Protein AF-A0AA38MRN9-F1 (afdb_monomer_lite)

Structure (mmCIF, N/CA/C/O backbone):
data_AF-A0AA38MRN9-F1
#
_entry.id   AF-A0AA38MRN9-F1
#
loop_
_atom_site.group_PDB
_atom_site.id
_atom_site.type_symbol
_atom_site.label_atom_id
_atom_site.label_alt_id
_atom_site.label_comp_id
_atom_site.label_asym_id
_atom_site.label_entity_id
_atom_site.label_seq_id
_atom_site.pdbx_PDB_ins_code
_atom_site.Cartn_x
_atom_site.Cartn_y
_atom_site.Cartn_z
_atom_site.occupancy
_atom_site.B_iso_or_equiv
_atom_site.auth_seq_id
_atom_site.auth_comp_id
_atom_site.auth_asym_id
_atom_site.auth_atom_id
_atom_site.pdbx_PDB_model_num
ATOM 1 N N . MET A 1 1 ? 51.324 39.370 -47.524 1.00 44.09 1 MET A N 1
ATOM 2 C CA . MET A 1 1 ? 50.687 38.441 -46.567 1.00 44.09 1 MET A CA 1
ATOM 3 C C . MET A 1 1 ? 49.668 37.633 -47.350 1.00 44.09 1 MET A C 1
ATOM 5 O O . MET A 1 1 ? 48.737 38.232 -47.866 1.00 44.09 1 MET A O 1
ATOM 9 N N . VAL A 1 2 ? 49.903 36.335 -47.547 1.00 42.50 2 VAL A N 1
ATOM 10 C CA . VAL A 1 2 ? 49.002 35.431 -48.284 1.00 42.50 2 VAL A CA 1
ATOM 11 C C . VAL A 1 2 ? 48.507 34.397 -47.278 1.00 42.50 2 VAL A C 1
ATOM 13 O O . VAL A 1 2 ? 49.330 33.703 -46.684 1.00 42.50 2 VAL A O 1
ATOM 16 N N . ASN A 1 3 ? 47.196 34.341 -47.044 1.00 48.34 3 ASN A N 1
ATOM 17 C CA . ASN A 1 3 ? 46.573 33.306 -46.219 1.00 48.34 3 ASN A CA 1
ATOM 18 C C . ASN A 1 3 ? 46.354 32.048 -47.073 1.00 48.34 3 ASN A C 1
ATOM 20 O O . ASN A 1 3 ? 45.750 32.167 -48.139 1.00 48.34 3 ASN A O 1
ATOM 24 N N . PRO A 1 4 ? 46.795 30.856 -46.634 1.00 60.59 4 PRO A N 1
ATOM 25 C CA . PRO A 1 4 ? 46.429 29.613 -47.291 1.00 60.59 4 PRO A CA 1
ATOM 26 C C . PRO A 1 4 ? 45.049 29.160 -46.799 1.00 60.59 4 PRO A C 1
ATOM 28 O O . PRO A 1 4 ? 44.868 28.826 -45.627 1.00 60.59 4 PRO A O 1
ATOM 31 N N . GLU A 1 5 ? 44.070 29.149 -47.700 1.00 55.25 5 GLU A N 1
ATOM 32 C CA . GLU A 1 5 ? 42.786 28.489 -47.472 1.00 55.25 5 GLU A CA 1
ATOM 33 C C . GLU A 1 5 ? 43.012 26.975 -47.363 1.00 55.25 5 GLU A C 1
ATOM 35 O O . GLU A 1 5 ? 43.535 26.322 -48.270 1.00 55.25 5 GLU A O 1
ATOM 40 N N . THR A 1 6 ? 42.654 26.411 -46.213 1.00 54.31 6 THR A N 1
ATOM 41 C CA . THR A 1 6 ? 42.718 24.975 -45.945 1.00 54.31 6 THR A CA 1
ATOM 42 C C . THR A 1 6 ? 41.506 24.300 -46.578 1.00 54.31 6 THR A C 1
ATOM 44 O O . THR A 1 6 ? 40.408 24.293 -46.029 1.00 54.31 6 THR A O 1
ATOM 47 N N . ASN A 1 7 ? 41.720 23.722 -47.760 1.00 55.97 7 ASN A N 1
ATOM 48 C CA . ASN A 1 7 ? 40.747 22.883 -48.455 1.00 55.97 7 ASN A CA 1
ATOM 49 C C . ASN A 1 7 ? 40.527 21.578 -47.666 1.00 55.97 7 ASN A C 1
ATOM 51 O O . ASN A 1 7 ? 41.243 20.591 -47.841 1.00 55.97 7 ASN A O 1
ATOM 55 N N . THR A 1 8 ? 39.544 21.578 -46.768 1.00 54.03 8 THR A N 1
ATOM 56 C CA . THR A 1 8 ? 39.033 20.375 -46.103 1.00 54.03 8 THR A CA 1
ATOM 57 C C . THR A 1 8 ? 38.073 19.688 -47.066 1.00 54.03 8 THR A C 1
ATOM 59 O O . THR A 1 8 ? 36.905 20.037 -47.179 1.00 54.03 8 THR A O 1
ATOM 62 N N . SER A 1 9 ? 38.600 18.744 -47.844 1.00 60.59 9 SER A N 1
ATOM 63 C CA . SER A 1 9 ? 37.778 17.882 -48.689 1.00 60.59 9 SER A CA 1
ATOM 64 C C . SER A 1 9 ? 37.203 16.769 -47.820 1.00 60.59 9 SER A C 1
ATOM 66 O O . SER A 1 9 ? 37.943 15.918 -47.327 1.00 60.59 9 SER A O 1
ATOM 68 N N . ASP A 1 10 ? 35.885 16.795 -47.617 1.00 69.06 10 ASP A N 1
ATOM 69 C CA . ASP A 1 10 ? 35.181 15.738 -46.897 1.00 69.06 10 ASP A CA 1
ATOM 70 C C . ASP A 1 10 ? 35.440 14.376 -47.564 1.00 69.06 10 ASP A C 1
ATOM 72 O O . ASP A 1 10 ? 35.322 14.251 -48.793 1.00 69.06 10 ASP A O 1
ATOM 76 N N . PRO A 1 11 ? 35.790 13.334 -46.791 1.00 71.44 11 PRO A N 1
ATOM 77 C CA . PRO A 1 11 ? 36.040 12.017 -47.347 1.00 71.44 11 PRO A CA 1
ATOM 78 C C . PRO A 1 11 ? 34.750 11.456 -47.959 1.00 71.44 11 PRO A C 1
ATOM 80 O O . PRO A 1 11 ? 33.785 11.143 -47.261 1.00 71.44 11 PRO A O 1
ATOM 83 N N . LYS A 1 12 ? 34.733 11.305 -49.288 1.00 77.69 12 LYS A N 1
ATOM 84 C CA . LYS A 1 12 ? 33.641 10.632 -50.002 1.00 77.69 12 LYS A CA 1
ATOM 85 C C . LYS A 1 12 ? 33.687 9.134 -49.708 1.00 77.69 12 LYS A C 1
ATOM 87 O O . LYS A 1 12 ? 34.660 8.465 -50.056 1.00 77.69 12 LYS A O 1
ATOM 92 N N . LEU A 1 13 ? 32.620 8.606 -49.105 1.00 79.81 13 LEU A N 1
ATOM 93 C CA . LEU A 1 13 ? 32.438 7.164 -48.944 1.00 79.81 13 LEU A CA 1
ATOM 94 C C . LEU A 1 13 ? 32.418 6.473 -50.310 1.00 79.81 13 LEU A C 1
ATOM 96 O O . LEU A 1 13 ? 31.745 6.911 -51.245 1.00 79.81 13 LEU A O 1
ATOM 100 N N . THR A 1 14 ? 33.147 5.366 -50.410 1.00 88.19 14 THR A N 1
ATOM 101 C CA . THR A 1 14 ? 33.150 4.533 -51.613 1.00 88.19 14 THR A CA 1
ATOM 102 C C . THR A 1 14 ? 31.874 3.681 -51.687 1.00 88.19 14 THR A C 1
ATOM 104 O O . THR A 1 14 ? 31.297 3.338 -50.646 1.00 88.19 14 THR A O 1
ATOM 107 N N . PRO A 1 15 ? 31.440 3.270 -52.891 1.00 87.50 15 PRO A N 1
ATOM 108 C CA . PRO A 1 15 ? 30.296 2.371 -53.052 1.00 87.50 15 PRO A CA 1
ATOM 109 C C . PRO A 1 15 ? 30.437 1.042 -52.291 1.00 87.50 15 PRO A C 1
ATOM 111 O O . PRO A 1 15 ? 29.447 0.518 -51.784 1.00 87.50 15 PRO A O 1
ATOM 114 N N . GLU A 1 16 ? 31.657 0.509 -52.154 1.00 87.25 16 GLU A N 1
ATOM 115 C CA . GLU A 1 16 ? 31.902 -0.724 -51.394 1.00 87.25 16 GLU A CA 1
ATOM 116 C C . GLU A 1 16 ? 31.695 -0.531 -49.891 1.00 87.25 16 GLU A C 1
ATOM 118 O O . GLU A 1 16 ? 31.026 -1.345 -49.251 1.00 87.25 16 GLU A O 1
ATOM 123 N N . THR A 1 17 ? 32.183 0.583 -49.333 1.00 86.00 17 THR A N 1
ATOM 124 C CA . THR A 1 17 ? 31.905 0.940 -47.934 1.00 86.00 17 THR A CA 1
ATOM 125 C C . THR A 1 17 ? 30.411 1.139 -4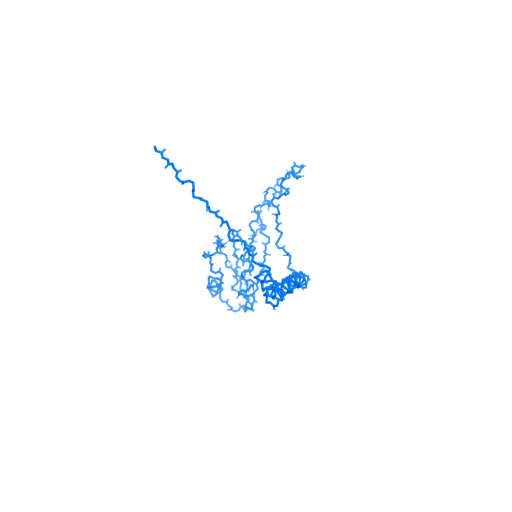7.683 1.00 86.00 17 THR A C 1
ATOM 127 O O . THR A 1 17 ? 29.912 0.696 -46.653 1.00 86.00 17 THR A O 1
ATOM 130 N N . MET A 1 18 ? 29.676 1.713 -48.642 1.00 85.88 18 MET A N 1
ATOM 131 C CA . MET A 1 18 ? 28.219 1.874 -48.550 1.00 85.88 18 MET A CA 1
ATOM 132 C C . MET A 1 18 ? 27.515 0.510 -48.460 1.00 85.88 18 MET A C 1
ATOM 134 O O . MET A 1 18 ? 26.720 0.268 -47.558 1.00 85.88 18 MET A O 1
ATOM 138 N N . LYS A 1 19 ? 27.895 -0.433 -49.331 1.00 91.00 19 LYS A N 1
ATOM 139 C CA . LYS A 1 19 ? 27.323 -1.787 -49.369 1.00 91.00 19 LYS A CA 1
ATOM 140 C C . LYS A 1 19 ? 27.630 -2.596 -48.104 1.00 91.00 19 LYS A C 1
ATOM 142 O O . LYS A 1 19 ? 26.800 -3.385 -47.646 1.00 91.00 19 LYS A O 1
ATOM 147 N N . MET A 1 20 ? 28.818 -2.409 -47.527 1.00 91.12 20 MET A N 1
ATOM 148 C CA . MET A 1 20 ? 29.189 -3.027 -46.253 1.00 91.12 20 MET A CA 1
ATOM 149 C C . MET A 1 20 ? 28.341 -2.475 -45.100 1.00 91.12 20 MET A C 1
ATOM 151 O O . MET A 1 20 ? 27.839 -3.257 -44.293 1.00 91.12 20 MET A O 1
ATOM 155 N N . ILE A 1 21 ? 28.118 -1.156 -45.063 1.00 88.50 21 ILE A N 1
ATOM 156 C CA . ILE A 1 21 ? 27.235 -0.503 -44.087 1.00 88.50 21 ILE A CA 1
ATOM 157 C C . ILE A 1 21 ? 25.805 -1.034 -44.222 1.00 88.50 21 ILE A C 1
ATOM 159 O O . ILE A 1 21 ? 25.234 -1.471 -43.225 1.00 88.50 21 ILE A O 1
ATOM 163 N N . ASP A 1 22 ? 25.261 -1.103 -45.438 1.00 91.25 22 ASP A N 1
ATOM 164 C CA . ASP A 1 22 ? 23.910 -1.625 -45.679 1.00 91.25 22 ASP A CA 1
ATOM 165 C C . ASP A 1 22 ? 23.763 -3.076 -45.201 1.00 91.25 22 ASP A C 1
ATOM 167 O O . ASP A 1 22 ? 22.758 -3.448 -44.592 1.00 91.25 22 ASP A O 1
ATOM 171 N N . THR A 1 23 ? 24.798 -3.895 -45.409 1.00 92.00 23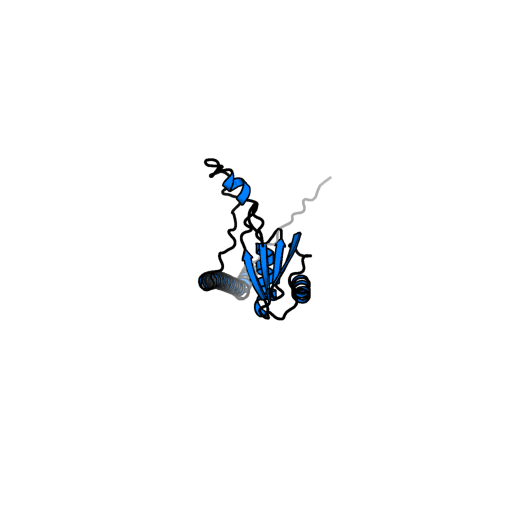 THR A N 1
ATOM 172 C CA . THR A 1 23 ? 24.818 -5.291 -44.950 1.00 92.00 23 THR A CA 1
ATOM 173 C C . THR A 1 23 ? 24.822 -5.380 -43.423 1.00 92.00 23 THR A C 1
ATOM 175 O O . THR A 1 23 ? 24.095 -6.195 -42.852 1.00 92.00 23 THR A O 1
ATOM 178 N N . ILE A 1 24 ? 25.603 -4.533 -42.746 1.00 90.56 24 ILE A N 1
ATOM 179 C CA . ILE A 1 24 ? 25.643 -4.466 -41.278 1.00 90.56 24 ILE A CA 1
ATOM 180 C C . ILE A 1 24 ? 24.287 -4.011 -40.730 1.00 90.56 24 ILE A C 1
ATOM 182 O O . ILE A 1 24 ? 23.758 -4.625 -39.800 1.00 90.56 24 ILE A O 1
ATOM 186 N N . VAL A 1 25 ? 23.695 -2.977 -41.330 1.00 91.81 25 VAL A N 1
ATOM 187 C CA . VAL A 1 25 ? 22.384 -2.455 -40.930 1.00 91.81 25 VAL A CA 1
ATOM 188 C C . VAL A 1 25 ? 21.313 -3.532 -41.082 1.00 91.81 25 VAL A C 1
ATOM 190 O O . VAL A 1 25 ? 20.574 -3.804 -40.135 1.00 91.81 25 VAL A O 1
ATOM 193 N N . ALA A 1 26 ? 21.259 -4.197 -42.236 1.00 91.38 26 ALA A N 1
ATOM 194 C CA . ALA A 1 26 ? 20.256 -5.218 -42.517 1.00 91.38 26 ALA A CA 1
ATOM 195 C C . ALA A 1 26 ? 20.405 -6.461 -41.629 1.00 91.38 26 ALA A C 1
ATOM 197 O O . ALA A 1 26 ? 19.403 -7.013 -41.179 1.00 91.38 26 ALA A O 1
ATOM 198 N N . LYS A 1 27 ? 21.640 -6.909 -41.371 1.00 92.31 27 LYS A N 1
ATOM 199 C CA . LYS A 1 27 ? 21.893 -8.173 -40.667 1.00 92.31 27 LYS A CA 1
ATOM 200 C C . LYS A 1 27 ? 21.891 -8.037 -39.148 1.00 92.31 27 LYS A C 1
ATOM 202 O O . LYS A 1 27 ? 21.530 -8.989 -38.463 1.00 92.31 27 LYS A O 1
ATOM 207 N N . HIS A 1 28 ? 22.311 -6.889 -38.622 1.00 90.38 28 HIS A N 1
ATOM 208 C CA . HIS A 1 28 ? 22.523 -6.721 -37.184 1.00 90.38 28 HIS A CA 1
ATOM 209 C C . HIS A 1 28 ? 21.613 -5.668 -36.565 1.00 90.38 28 HIS A C 1
ATOM 211 O O . HIS A 1 28 ? 21.069 -5.903 -35.492 1.00 90.38 28 HIS A O 1
ATOM 217 N N . ILE A 1 29 ? 21.410 -4.529 -37.228 1.00 90.25 29 ILE A N 1
ATOM 218 C CA . ILE A 1 29 ? 20.668 -3.410 -36.630 1.00 90.25 29 ILE A CA 1
ATOM 219 C C . ILE A 1 29 ? 19.158 -3.609 -36.782 1.00 90.25 29 ILE A C 1
ATOM 221 O O . ILE A 1 29 ? 18.418 -3.429 -35.817 1.00 90.25 29 ILE A O 1
ATOM 225 N N . LYS A 1 30 ? 18.690 -4.027 -37.961 1.00 91.19 30 LYS A N 1
ATOM 226 C CA . LYS A 1 30 ? 17.258 -4.210 -38.228 1.00 91.19 30 LYS A CA 1
ATOM 227 C C . LYS A 1 30 ? 16.587 -5.237 -37.298 1.00 91.19 30 LYS A C 1
ATOM 229 O O . LYS A 1 30 ? 15.594 -4.866 -36.679 1.00 91.19 30 LYS A O 1
ATOM 234 N N . PRO A 1 31 ? 17.145 -6.445 -37.073 1.00 94.00 31 PRO A N 1
ATOM 235 C CA . PRO A 1 31 ? 16.543 -7.405 -36.144 1.00 94.00 31 PRO A CA 1
ATOM 236 C C . PRO A 1 31 ? 16.459 -6.887 -34.702 1.00 94.00 31 PRO A C 1
ATOM 238 O O . PRO A 1 31 ? 15.516 -7.207 -33.986 1.00 94.00 31 PRO A O 1
ATOM 241 N N . LEU A 1 32 ? 17.423 -6.062 -34.272 1.00 91.75 32 LEU A N 1
ATOM 242 C CA . LEU A 1 32 ? 17.390 -5.440 -32.946 1.00 91.75 32 LEU A CA 1
ATOM 243 C C . LEU A 1 32 ? 16.264 -4.405 -32.834 1.00 91.75 32 LEU A C 1
ATOM 245 O O . LEU A 1 32 ? 15.586 -4.355 -31.812 1.00 91.75 32 LEU A O 1
ATOM 249 N N . ILE A 1 33 ? 16.043 -3.597 -33.875 1.00 91.62 33 ILE A N 1
ATOM 250 C CA . ILE A 1 33 ? 14.942 -2.623 -33.916 1.00 91.62 33 ILE A CA 1
ATOM 251 C C . ILE A 1 33 ? 13.582 -3.332 -33.892 1.00 91.62 33 ILE A C 1
ATOM 253 O O . ILE A 1 33 ? 12.684 -2.910 -33.157 1.00 91.62 33 ILE A O 1
ATOM 257 N N . ASP A 1 34 ? 13.446 -4.420 -34.648 1.00 91.94 34 ASP A N 1
ATOM 258 C CA . ASP A 1 34 ? 12.217 -5.213 -34.696 1.00 91.94 34 ASP A CA 1
ATOM 259 C C . ASP A 1 34 ? 11.936 -5.852 -33.320 1.00 91.94 34 ASP A C 1
ATOM 261 O O . ASP A 1 34 ? 10.850 -5.670 -32.768 1.00 91.94 34 ASP A O 1
ATOM 265 N N . ALA A 1 35 ? 12.947 -6.453 -32.679 1.00 92.69 35 ALA A N 1
ATOM 266 C CA . ALA A 1 35 ? 12.822 -7.021 -31.332 1.00 92.69 35 ALA A CA 1
ATOM 267 C C . ALA A 1 35 ? 12.460 -5.971 -30.262 1.00 92.69 35 ALA A C 1
ATOM 269 O O . ALA A 1 35 ? 11.637 -6.224 -29.380 1.00 92.69 35 ALA A O 1
ATOM 270 N N . ILE A 1 36 ? 13.036 -4.765 -30.337 1.00 92.06 36 ILE A N 1
ATOM 271 C CA . ILE A 1 36 ? 12.674 -3.650 -29.444 1.00 92.06 36 ILE A CA 1
ATOM 272 C C . ILE A 1 36 ? 11.208 -3.243 -29.648 1.00 92.06 36 ILE A C 1
ATOM 274 O O . ILE A 1 36 ? 10.528 -2.873 -28.687 1.00 92.06 36 ILE A O 1
ATOM 278 N N . SER A 1 37 ? 10.717 -3.297 -30.884 1.00 92.19 37 SER A N 1
ATOM 279 C CA . SER A 1 37 ? 9.336 -2.939 -31.214 1.00 92.19 37 SER A CA 1
ATOM 280 C C . SER A 1 37 ? 8.339 -3.969 -30.672 1.00 92.19 37 SER A C 1
ATOM 282 O O . SER A 1 37 ? 7.338 -3.583 -30.070 1.00 92.19 37 SER A O 1
ATOM 284 N N . GLU A 1 38 ? 8.646 -5.264 -30.775 1.00 92.50 38 GLU A N 1
ATOM 285 C CA . GLU A 1 38 ? 7.844 -6.343 -30.175 1.00 92.50 38 GLU A CA 1
ATOM 286 C C . GLU A 1 38 ? 7.789 -6.250 -28.642 1.00 92.50 38 GLU A C 1
ATOM 288 O O . GLU A 1 38 ? 6.717 -6.351 -28.036 1.00 92.50 38 GLU A O 1
ATOM 293 N N . LEU A 1 39 ? 8.931 -5.973 -28.002 1.00 91.12 39 LEU A N 1
ATOM 294 C CA . LEU A 1 39 ? 9.008 -5.737 -26.556 1.00 91.12 39 LEU A CA 1
ATOM 295 C C . LEU A 1 39 ? 8.129 -4.559 -26.123 1.00 91.12 39 LEU A C 1
ATOM 297 O O . LEU A 1 39 ? 7.438 -4.646 -25.108 1.00 91.12 39 LEU A O 1
ATOM 301 N N . LYS A 1 40 ? 8.114 -3.466 -26.897 1.00 90.88 40 LYS A N 1
ATOM 302 C CA . LYS A 1 40 ? 7.249 -2.312 -26.616 1.00 90.88 40 LYS A CA 1
ATOM 303 C C . LYS A 1 40 ? 5.767 -2.670 -26.676 1.00 90.88 40 LYS A C 1
ATOM 305 O O . LYS A 1 40 ? 5.040 -2.260 -25.773 1.00 90.88 40 LYS A O 1
ATOM 310 N N . MET A 1 41 ? 5.332 -3.426 -27.687 1.00 88.25 41 MET A N 1
ATOM 311 C CA . MET A 1 41 ? 3.934 -3.872 -27.769 1.00 88.25 41 MET A CA 1
ATOM 312 C C . MET A 1 41 ? 3.571 -4.768 -26.581 1.00 88.25 41 MET A C 1
ATOM 314 O O . MET A 1 41 ? 2.581 -4.514 -25.906 1.00 88.25 41 MET A O 1
ATOM 318 N N . THR A 1 42 ? 4.442 -5.716 -26.225 1.00 90.44 42 THR A N 1
ATOM 319 C CA . THR A 1 42 ? 4.228 -6.613 -25.073 1.00 90.44 42 THR A CA 1
ATOM 320 C C . THR A 1 42 ? 4.077 -5.841 -23.756 1.00 90.44 42 THR A C 1
ATOM 322 O O . THR A 1 42 ? 3.217 -6.150 -22.934 1.00 90.44 42 THR A O 1
ATOM 325 N N . ILE A 1 43 ? 4.893 -4.803 -23.540 1.00 87.88 43 ILE A N 1
ATOM 326 C CA . ILE A 1 43 ? 4.795 -3.950 -22.346 1.00 87.88 43 ILE A CA 1
ATOM 327 C C . ILE A 1 43 ? 3.474 -3.168 -22.331 1.00 87.88 43 ILE A C 1
ATOM 329 O O . ILE A 1 43 ? 2.870 -3.012 -21.268 1.00 87.88 43 ILE A O 1
ATOM 333 N N . GLN A 1 44 ? 3.014 -2.675 -23.484 1.00 87.44 44 GLN A N 1
ATOM 334 C CA . GLN A 1 44 ? 1.727 -1.980 -23.588 1.00 87.44 44 GLN A CA 1
ATOM 335 C C . GLN A 1 44 ? 0.550 -2.914 -23.293 1.00 87.44 44 GLN A C 1
ATOM 337 O O . GLN A 1 44 ? -0.353 -2.528 -22.544 1.00 87.44 44 GLN A O 1
ATOM 342 N N . ASP A 1 45 ? 0.592 -4.144 -23.800 1.00 90.19 45 ASP A N 1
ATOM 343 C CA . ASP A 1 45 ? -0.432 -5.156 -23.540 1.00 90.19 45 ASP A CA 1
ATOM 344 C C . ASP A 1 45 ? -0.481 -5.515 -22.051 1.00 90.19 45 ASP A C 1
ATOM 346 O O . ASP A 1 45 ? -1.538 -5.411 -21.427 1.00 90.19 45 ASP A O 1
ATOM 350 N N . LEU A 1 46 ? 0.673 -5.795 -21.432 1.00 87.38 46 LEU A N 1
ATOM 351 C CA . LEU A 1 46 ? 0.771 -6.051 -19.990 1.00 87.38 46 LEU A CA 1
ATOM 352 C C . LEU A 1 46 ? 0.303 -4.857 -19.148 1.00 87.38 46 LEU A C 1
ATOM 354 O O . LEU A 1 46 ? -0.305 -5.033 -18.089 1.00 87.38 46 LEU A O 1
ATOM 358 N N . SER A 1 47 ? 0.581 -3.624 -19.581 1.00 84.50 47 SER A N 1
ATOM 359 C CA . SER A 1 47 ? 0.093 -2.429 -18.885 1.00 84.50 47 SER A CA 1
ATOM 360 C C . SER A 1 47 ? -1.428 -2.306 -18.978 1.00 84.50 47 SER A C 1
ATOM 362 O O . SER A 1 47 ? -2.067 -1.883 -18.012 1.00 84.50 47 SER A O 1
ATOM 364 N N . THR A 1 48 ? -2.005 -2.674 -20.120 1.00 83.19 48 THR A N 1
ATOM 365 C CA . THR A 1 48 ? -3.453 -2.648 -20.352 1.00 83.19 48 THR A CA 1
ATOM 366 C C . THR A 1 48 ? -4.147 -3.739 -19.540 1.00 83.19 48 THR A C 1
ATOM 368 O O . THR A 1 48 ? -5.146 -3.475 -18.870 1.00 83.19 48 THR A O 1
ATOM 371 N N . GLU A 1 49 ? -3.581 -4.944 -19.514 1.00 85.50 49 GLU A N 1
ATOM 372 C CA . GLU A 1 49 ? -4.079 -6.061 -18.714 1.00 85.50 49 GLU A CA 1
ATOM 373 C C . GLU A 1 49 ? -4.046 -5.738 -17.213 1.00 85.50 49 GLU A C 1
ATOM 375 O O . GLU A 1 49 ? -5.050 -5.904 -16.521 1.00 85.50 49 GLU A O 1
ATOM 380 N N . ASN A 1 50 ? -2.950 -5.157 -16.712 1.00 74.31 50 ASN A N 1
ATOM 381 C CA . ASN A 1 50 ? -2.868 -4.700 -15.321 1.00 74.31 50 ASN A CA 1
ATOM 382 C C . ASN A 1 50 ? -3.915 -3.627 -14.981 1.00 74.31 50 ASN A C 1
ATOM 384 O O . ASN A 1 50 ? -4.452 -3.619 -13.869 1.00 74.31 50 ASN A O 1
ATOM 388 N N . LEU A 1 51 ? -4.219 -2.715 -15.911 1.00 74.31 51 LEU A N 1
ATOM 389 C CA . LEU A 1 51 ? -5.265 -1.709 -15.718 1.00 74.31 51 LEU A CA 1
ATOM 390 C C . LEU A 1 51 ? -6.652 -2.364 -15.632 1.00 74.31 51 LEU A C 1
ATOM 392 O O . LEU A 1 51 ? -7.448 -2.013 -14.758 1.00 74.31 51 LEU A O 1
ATOM 396 N N . ASN A 1 52 ? -6.920 -3.350 -16.487 1.00 75.31 52 ASN A N 1
ATOM 397 C CA . ASN A 1 52 ? -8.170 -4.107 -16.473 1.00 75.31 52 ASN A CA 1
ATOM 398 C C . ASN A 1 52 ? -8.328 -4.916 -15.180 1.00 75.31 52 ASN A C 1
ATOM 400 O O . ASN A 1 52 ? -9.368 -4.814 -14.533 1.00 75.31 52 ASN A O 1
ATOM 404 N N . LEU A 1 53 ? -7.279 -5.613 -14.733 1.00 73.88 53 LEU A N 1
ATOM 405 C CA . LEU A 1 53 ? -7.282 -6.347 -13.465 1.00 73.88 53 LEU A CA 1
ATOM 406 C C . LEU A 1 53 ? -7.537 -5.423 -12.267 1.00 73.88 53 LEU A C 1
ATOM 408 O O . LEU A 1 53 ? -8.332 -5.753 -11.389 1.00 73.88 53 LEU A O 1
ATOM 412 N N . ARG A 1 54 ? -6.930 -4.228 -12.235 1.00 62.88 54 ARG A N 1
ATOM 413 C CA . ARG A 1 54 ? -7.220 -3.219 -11.196 1.00 62.88 54 ARG A CA 1
ATOM 414 C C . ARG A 1 54 ? -8.689 -2.799 -11.198 1.00 62.88 54 ARG A C 1
ATOM 416 O O . ARG A 1 54 ? -9.287 -2.679 -10.128 1.00 62.88 54 ARG A O 1
ATOM 423 N N . ASN A 1 55 ? -9.276 -2.608 -12.377 1.00 64.62 55 ASN A N 1
ATOM 424 C CA . ASN A 1 55 ? -10.687 -2.253 -12.517 1.00 64.62 55 ASN A CA 1
ATOM 425 C C . ASN A 1 55 ? -11.620 -3.397 -12.086 1.00 64.62 55 ASN A C 1
ATOM 427 O O . ASN A 1 55 ? -12.653 -3.135 -11.471 1.00 64.62 55 ASN A O 1
ATOM 431 N N . GLU A 1 56 ? -11.273 -4.655 -12.360 1.00 65.12 56 GLU A N 1
ATOM 432 C CA . GLU A 1 56 ? -12.051 -5.818 -11.912 1.00 65.12 56 GLU A CA 1
ATOM 433 C C . GLU A 1 56 ? -11.939 -6.059 -10.401 1.00 65.12 56 GLU A C 1
ATOM 435 O O . GLU A 1 56 ? -12.955 -6.266 -9.734 1.00 65.12 56 GLU A O 1
ATOM 440 N N . ILE A 1 57 ? -10.743 -5.920 -9.820 1.00 57.12 57 ILE A N 1
ATOM 441 C CA . ILE A 1 57 ? -10.538 -5.985 -8.362 1.00 57.12 57 ILE A CA 1
ATOM 442 C C . ILE A 1 57 ? -11.313 -4.861 -7.651 1.00 57.12 57 ILE A C 1
ATOM 444 O O . ILE A 1 57 ? -11.868 -5.084 -6.571 1.00 57.12 57 ILE A O 1
ATOM 448 N N . GLY A 1 58 ? -11.403 -3.678 -8.268 1.00 50.16 58 GLY A N 1
ATOM 449 C CA . GLY A 1 58 ? -12.217 -2.556 -7.791 1.00 50.16 58 GLY A CA 1
ATOM 450 C C . GLY A 1 58 ? -13.732 -2.759 -7.925 1.00 50.16 58 GLY A C 1
ATOM 451 O O . GLY A 1 58 ? -14.489 -2.101 -7.220 1.00 50.16 58 GLY A O 1
ATOM 452 N N . LYS A 1 59 ? -14.191 -3.674 -8.790 1.00 50.00 59 LYS A N 1
ATOM 453 C CA . LYS A 1 59 ? -15.608 -4.068 -8.899 1.00 50.00 59 LYS A CA 1
ATOM 454 C C . LYS A 1 59 ? -15.977 -5.199 -7.938 1.00 50.00 59 LYS A C 1
ATOM 456 O O . LYS A 1 59 ? -17.094 -5.214 -7.429 1.00 50.00 59 LYS A O 1
ATOM 461 N N . SER A 1 60 ? -15.061 -6.138 -7.686 1.00 46.91 60 SER A N 1
ATOM 462 C CA . SER A 1 60 ? -15.322 -7.302 -6.824 1.00 46.91 60 SER A CA 1
ATOM 463 C C . SER A 1 60 ? -15.158 -7.007 -5.330 1.00 46.91 60 SER A C 1
ATOM 465 O O . SER A 1 60 ? -15.712 -7.722 -4.497 1.00 46.91 60 SER A O 1
ATOM 467 N N . ASN A 1 61 ? -14.439 -5.942 -4.977 1.00 40.97 61 ASN A N 1
ATOM 468 C CA . ASN A 1 61 ? -14.428 -5.388 -3.632 1.00 40.97 61 ASN A CA 1
ATOM 469 C C . ASN A 1 61 ? -15.191 -4.069 -3.675 1.00 40.97 61 ASN A C 1
ATOM 471 O O . ASN A 1 61 ? -14.898 -3.234 -4.516 1.00 40.97 61 ASN A O 1
ATOM 475 N N . ASN A 1 62 ? -16.131 -3.851 -2.759 1.00 39.81 62 ASN A N 1
ATOM 476 C CA . ASN A 1 62 ? -16.888 -2.605 -2.578 1.00 39.81 62 ASN A CA 1
ATOM 477 C C . ASN A 1 62 ? -15.976 -1.442 -2.092 1.00 39.81 62 ASN A C 1
ATOM 479 O O . ASN A 1 62 ? -16.246 -0.766 -1.100 1.00 39.81 62 ASN A O 1
ATOM 483 N N . ILE A 1 63 ? -14.822 -1.255 -2.734 1.00 42.94 63 ILE A N 1
ATOM 484 C CA . ILE A 1 63 ? -13.850 -0.204 -2.485 1.00 42.94 63 ILE A CA 1
ATOM 485 C C . ILE A 1 63 ? -14.250 0.918 -3.425 1.00 42.94 63 ILE A C 1
ATOM 487 O O . ILE A 1 63 ? -13.865 0.939 -4.591 1.00 42.94 63 ILE A O 1
ATOM 491 N N . LEU A 1 64 ? -15.040 1.861 -2.908 1.00 45.28 64 LEU A N 1
ATOM 492 C CA . LEU A 1 64 ? -15.191 3.144 -3.577 1.00 45.28 64 LEU A CA 1
ATOM 493 C C . LEU A 1 64 ? -13.784 3.679 -3.897 1.00 45.28 64 LEU A C 1
ATOM 495 O O . LEU A 1 64 ? -12.977 3.813 -2.961 1.00 45.28 64 LEU A O 1
ATOM 499 N N . PRO A 1 65 ? -13.473 3.973 -5.173 1.00 40.22 65 PRO A N 1
ATOM 500 C CA . PRO A 1 65 ? -12.248 4.675 -5.501 1.00 40.22 65 PRO A CA 1
ATOM 501 C C . PRO A 1 65 ? -12.241 5.984 -4.712 1.00 40.22 65 PRO A C 1
ATOM 503 O O . PRO A 1 65 ? -13.281 6.628 -4.539 1.00 40.22 65 PRO A O 1
ATOM 506 N N . CYS A 1 66 ? -11.077 6.363 -4.179 1.00 43.84 66 CYS A N 1
ATOM 507 C CA . CYS A 1 66 ? -10.897 7.717 -3.677 1.00 43.84 66 CYS A CA 1
ATOM 508 C C . CYS A 1 66 ? -11.316 8.651 -4.821 1.00 43.84 66 CYS A C 1
ATOM 510 O O . CYS A 1 66 ? -10.677 8.608 -5.868 1.00 43.84 66 CYS A O 1
ATOM 512 N N . GLU A 1 67 ? -12.388 9.434 -4.663 1.00 47.81 67 GLU A N 1
ATOM 513 C CA . GLU A 1 67 ? -12.720 10.485 -5.627 1.00 47.81 67 GLU A CA 1
ATOM 514 C C . GLU A 1 67 ? -11.483 11.377 -5.766 1.00 47.81 67 GLU A C 1
ATOM 516 O O . GLU A 1 67 ? -11.155 12.157 -4.869 1.00 47.81 67 GLU A O 1
ATOM 521 N N . GLN A 1 68 ? -10.746 11.190 -6.860 1.00 40.75 68 GLN A N 1
ATOM 522 C CA . GLN A 1 68 ? -9.739 12.126 -7.309 1.00 40.75 68 GLN A CA 1
ATOM 523 C C . GLN A 1 68 ? -10.533 13.327 -7.800 1.00 40.75 68 GLN A C 1
ATOM 525 O O . GLN A 1 68 ? -11.083 13.320 -8.898 1.00 40.75 68 GLN A O 1
ATOM 530 N N . THR A 1 69 ? -10.680 14.338 -6.949 1.00 40.94 69 THR A N 1
ATOM 531 C CA . THR A 1 69 ? -11.187 15.626 -7.403 1.00 40.94 69 THR A CA 1
ATOM 532 C C . THR A 1 69 ? -10.151 16.189 -8.364 1.00 40.94 69 THR A C 1
ATOM 534 O O . THR A 1 69 ? -9.108 16.685 -7.936 1.00 40.94 69 THR A O 1
ATOM 537 N N . ASN A 1 70 ? -10.419 16.060 -9.662 1.00 34.34 70 ASN A N 1
ATOM 538 C CA . ASN A 1 70 ? -9.680 16.762 -10.695 1.00 34.34 70 ASN A CA 1
ATOM 539 C C . ASN A 1 70 ? -9.750 18.260 -10.381 1.00 34.34 70 ASN A C 1
ATOM 541 O O . ASN A 1 70 ? -10.830 18.834 -10.255 1.00 34.34 70 ASN A O 1
ATOM 545 N N . PHE A 1 71 ? -8.591 18.905 -10.258 1.00 40.94 71 PHE A N 1
ATOM 546 C CA . PHE A 1 71 ? -8.485 20.349 -10.024 1.00 40.94 71 PHE A CA 1
ATOM 547 C C . PHE A 1 71 ? -9.020 21.199 -11.198 1.00 40.94 71 PHE A C 1
ATOM 549 O O . PHE A 1 71 ? -9.061 22.420 -11.090 1.00 40.94 71 PHE A O 1
ATOM 556 N N . ALA A 1 72 ? -9.451 20.572 -12.298 1.00 39.19 72 ALA A N 1
ATOM 557 C CA . ALA A 1 72 ? -9.935 21.231 -13.510 1.00 39.19 72 ALA A CA 1
ATOM 558 C C . ALA A 1 72 ? -11.437 21.596 -13.496 1.00 39.19 72 ALA A C 1
ATOM 560 O O . ALA A 1 72 ? -11.867 22.364 -14.348 1.00 39.19 72 ALA A O 1
ATOM 561 N N . ASP A 1 73 ? -12.231 21.115 -12.531 1.00 36.31 73 ASP A N 1
ATOM 562 C CA . ASP A 1 73 ? -13.684 21.381 -12.488 1.00 36.31 73 ASP A CA 1
ATOM 563 C C . ASP A 1 73 ? -14.077 22.606 -11.632 1.00 36.31 73 ASP A C 1
ATOM 565 O O . ASP A 1 73 ? -15.260 22.845 -11.369 1.00 36.31 73 ASP A O 1
ATOM 569 N N . ILE A 1 74 ? -13.106 23.401 -11.163 1.00 46.78 74 ILE A N 1
ATOM 570 C CA . ILE A 1 74 ? -13.356 24.495 -10.204 1.00 46.78 74 ILE A CA 1
ATOM 571 C C . ILE A 1 74 ? -14.081 25.695 -10.843 1.00 46.78 74 ILE A C 1
ATOM 573 O O . ILE A 1 74 ? -14.815 26.391 -10.140 1.00 46.78 74 ILE A O 1
ATOM 577 N N . ASP A 1 75 ? -13.998 25.890 -12.161 1.00 43.50 75 ASP A N 1
ATOM 578 C CA . ASP A 1 75 ? -14.557 27.093 -12.797 1.00 43.50 75 ASP A CA 1
ATOM 579 C C . ASP A 1 75 ? -16.009 26.954 -13.290 1.00 43.50 75 ASP A C 1
ATOM 581 O O . ASP A 1 75 ? -16.679 27.963 -13.514 1.00 43.50 75 ASP A O 1
ATOM 585 N N . ALA A 1 76 ? -16.564 25.738 -13.379 1.00 41.41 76 ALA A N 1
ATOM 586 C CA . ALA A 1 76 ? -17.908 25.524 -13.937 1.00 41.41 76 ALA A CA 1
ATOM 587 C C . ALA A 1 76 ? -19.044 25.397 -12.896 1.00 41.41 76 ALA A C 1
ATOM 589 O O . ALA A 1 76 ? -20.217 25.374 -13.268 1.00 41.41 76 ALA A O 1
ATOM 590 N N . GLN A 1 77 ? -18.749 25.340 -11.589 1.00 42.09 77 GLN A N 1
ATOM 591 C CA . GLN A 1 77 ? -19.761 25.124 -10.531 1.00 42.09 77 GLN A CA 1
ATOM 592 C C . GLN A 1 77 ? -20.006 26.320 -9.594 1.00 42.09 77 GLN A C 1
ATOM 594 O O . GLN A 1 77 ? -20.642 26.174 -8.547 1.00 42.09 77 GLN A O 1
ATOM 599 N N . ASN A 1 78 ? -19.606 27.533 -9.984 1.00 41.94 78 ASN A N 1
ATOM 600 C CA . ASN A 1 78 ? -19.879 28.762 -9.220 1.00 41.94 78 ASN A CA 1
ATOM 601 C C . ASN A 1 78 ? -21.358 29.218 -9.218 1.00 41.94 78 ASN A C 1
ATOM 603 O O . ASN A 1 78 ? -21.662 30.317 -8.764 1.00 41.94 78 ASN A O 1
ATOM 607 N N . ALA A 1 79 ? -22.306 28.385 -9.663 1.00 45.78 79 ALA A N 1
ATOM 608 C CA . ALA A 1 79 ? -23.727 28.740 -9.698 1.00 45.78 79 ALA A CA 1
ATOM 609 C C . ALA A 1 79 ? -24.560 28.249 -8.494 1.00 45.78 79 ALA A C 1
ATOM 611 O O . ALA A 1 79 ? -25.762 28.514 -8.449 1.00 45.78 79 ALA A O 1
ATOM 612 N N . LYS A 1 80 ? -23.993 27.545 -7.499 1.00 45.50 80 LYS A N 1
ATOM 613 C CA . LYS A 1 80 ? -24.769 27.170 -6.295 1.00 45.50 80 LYS A CA 1
ATOM 614 C C . LYS A 1 80 ? 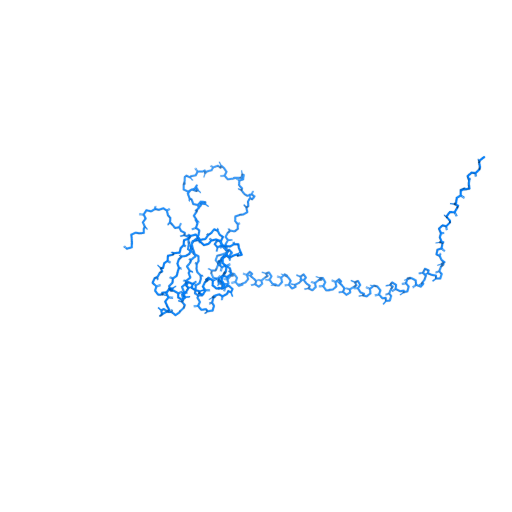-23.906 26.889 -5.063 1.00 45.50 80 LYS A C 1
ATOM 616 O O . LYS A 1 80 ? -23.817 25.769 -4.558 1.00 45.50 80 LYS A O 1
ATOM 621 N N . THR A 1 81 ? -23.289 27.937 -4.532 1.00 41.03 81 THR A N 1
ATOM 622 C CA . THR A 1 81 ? -22.536 27.882 -3.273 1.00 41.03 81 THR A CA 1
ATOM 623 C C . THR A 1 81 ? -23.500 27.824 -2.082 1.00 41.03 81 THR A C 1
ATOM 625 O O . THR A 1 81 ? -23.812 28.827 -1.452 1.00 41.03 81 THR A O 1
ATOM 628 N N . SER A 1 82 ? -24.021 26.635 -1.765 1.00 43.66 82 SER A N 1
ATOM 629 C CA . SER A 1 82 ? -24.661 26.388 -0.467 1.00 43.66 82 SER A CA 1
ATOM 630 C C . SER A 1 82 ? -23.581 26.320 0.616 1.00 43.66 82 SER A C 1
ATOM 632 O O . SER A 1 82 ? -22.575 25.634 0.425 1.00 43.66 82 SER A O 1
ATOM 634 N N . TYR A 1 83 ? -23.793 26.952 1.778 1.00 42.00 83 TYR A N 1
ATOM 635 C CA . TYR A 1 83 ? -22.898 26.847 2.945 1.00 42.00 83 TYR A CA 1
ATOM 636 C C . TYR A 1 83 ? -22.556 25.386 3.307 1.00 42.00 83 TYR A C 1
ATOM 638 O O . TYR A 1 83 ? -21.452 25.095 3.764 1.00 42.00 83 TYR A O 1
ATOM 646 N N . ARG A 1 84 ? -23.456 24.438 3.005 1.00 39.28 84 ARG A N 1
ATOM 647 C CA . ARG A 1 84 ? -23.244 22.991 3.174 1.00 39.28 84 ARG A CA 1
ATOM 648 C C . ARG A 1 84 ? -22.080 22.437 2.335 1.00 39.28 84 ARG A C 1
ATOM 650 O O . ARG A 1 84 ? -21.387 21.529 2.790 1.00 39.28 84 ARG A O 1
ATOM 657 N N . ASN A 1 85 ? -21.834 22.998 1.150 1.00 38.06 85 ASN A N 1
ATOM 658 C CA . ASN A 1 85 ? -20.761 22.584 0.236 1.00 38.06 85 ASN A CA 1
ATOM 659 C C . ASN A 1 85 ? -19.398 23.175 0.627 1.00 38.06 85 ASN A C 1
ATOM 661 O O . ASN A 1 85 ? -18.361 22.581 0.348 1.00 38.06 85 ASN A O 1
ATOM 665 N N . VAL A 1 86 ? -19.389 24.322 1.312 1.00 41.22 86 VAL A N 1
ATOM 666 C CA . VAL A 1 86 ? -18.154 24.956 1.804 1.00 41.22 86 VAL A CA 1
ATOM 667 C C . VAL A 1 86 ? -17.601 24.196 3.015 1.00 41.22 86 VAL A C 1
ATOM 669 O O . VAL A 1 86 ? -16.397 23.986 3.118 1.00 41.22 86 VAL A O 1
ATOM 672 N N . VAL A 1 87 ? -18.477 23.697 3.895 1.00 43.31 87 VAL A N 1
ATOM 673 C CA . VAL A 1 87 ? -18.074 22.942 5.099 1.00 43.31 87 VAL A CA 1
ATOM 674 C C . VAL A 1 87 ? -17.649 21.500 4.776 1.00 43.31 87 VAL A C 1
ATOM 676 O O . VAL A 1 87 ? -16.813 20.926 5.470 1.00 43.31 87 VAL A O 1
ATOM 679 N N . THR A 1 88 ? -18.166 20.904 3.698 1.00 41.59 88 THR A N 1
ATOM 680 C CA . THR A 1 88 ? -17.852 19.514 3.310 1.00 41.59 88 THR A CA 1
ATOM 681 C C . THR A 1 88 ? -16.563 19.363 2.500 1.00 41.59 88 THR A C 1
ATOM 683 O O . THR A 1 88 ? -15.942 18.301 2.584 1.00 41.59 88 THR A O 1
ATOM 686 N N . LYS A 1 89 ? -16.097 20.409 1.797 1.00 42.22 89 LYS A N 1
ATOM 687 C CA . LYS A 1 89 ? -14.829 20.378 1.036 1.00 42.22 89 LYS A CA 1
ATOM 688 C C . LYS A 1 89 ? -13.590 20.128 1.910 1.00 42.22 89 LYS A C 1
ATOM 690 O O . LYS A 1 89 ? -12.627 19.549 1.427 1.00 42.22 89 LYS A O 1
ATOM 695 N N . ASN A 1 90 ? -13.654 20.456 3.204 1.00 44.69 90 ASN A N 1
ATOM 696 C CA . ASN A 1 90 ? -12.588 20.197 4.182 1.00 44.69 90 ASN A CA 1
ATOM 697 C C . ASN A 1 90 ? -12.926 19.068 5.171 1.00 44.69 90 ASN A C 1
ATOM 699 O O . ASN A 1 90 ? -12.362 19.012 6.268 1.00 44.69 90 ASN A O 1
ATOM 703 N N . SER A 1 91 ? -13.843 18.159 4.817 1.00 52.69 91 SER A N 1
ATOM 704 C CA . SER A 1 91 ? -14.088 16.956 5.618 1.00 52.69 91 SER A CA 1
ATOM 705 C C . SER A 1 91 ? -12.857 16.047 5.559 1.00 52.69 91 SER A C 1
ATOM 707 O O . SER A 1 91 ? -12.718 15.180 4.703 1.00 52.69 91 SER A O 1
ATOM 709 N N . GLN A 1 92 ? -11.910 16.291 6.466 1.00 60.03 92 GLN A N 1
ATOM 710 C CA . GLN A 1 92 ? -10.705 15.486 6.617 1.00 60.03 92 GLN A CA 1
ATOM 711 C C . GLN A 1 92 ? -11.128 14.033 6.853 1.00 60.03 92 GLN A C 1
ATOM 713 O O . GLN A 1 92 ? -11.647 13.673 7.915 1.00 60.03 92 GLN A O 1
ATOM 718 N N . LYS A 1 93 ? -10.965 13.219 5.812 1.00 72.75 93 LYS A N 1
ATOM 719 C CA . LYS A 1 93 ? -11.272 11.792 5.807 1.00 72.75 93 LYS A CA 1
ATOM 720 C C . LYS A 1 93 ? -10.466 11.115 6.906 1.00 72.75 93 LYS A C 1
ATOM 722 O O . LYS A 1 93 ? -9.296 11.424 7.124 1.00 72.75 93 LYS A O 1
ATOM 727 N N . THR A 1 94 ? -11.129 10.240 7.646 1.00 83.88 94 THR A N 1
ATOM 728 C CA . THR A 1 94 ? -10.525 9.559 8.789 1.00 83.88 94 THR A CA 1
ATOM 729 C C . THR A 1 94 ? -10.418 8.078 8.461 1.00 83.88 94 THR A C 1
ATOM 731 O O . THR A 1 94 ? -11.329 7.504 7.871 1.00 83.88 94 THR A O 1
ATOM 734 N N . ILE A 1 95 ? -9.298 7.457 8.805 1.00 87.31 95 ILE A N 1
ATOM 735 C CA . ILE A 1 95 ? -9.031 6.045 8.545 1.00 87.31 95 ILE A CA 1
ATOM 736 C C . ILE A 1 95 ? -9.188 5.261 9.844 1.00 87.31 95 ILE A C 1
ATOM 738 O O . ILE A 1 95 ? -8.685 5.661 10.889 1.00 87.31 95 ILE A O 1
ATOM 742 N N . ILE A 1 96 ? -9.892 4.140 9.784 1.00 90.12 96 ILE A N 1
ATOM 743 C CA . ILE A 1 96 ? -9.968 3.151 10.852 1.00 90.12 96 ILE A CA 1
ATOM 744 C C . ILE A 1 96 ? -9.014 2.012 10.511 1.00 90.12 96 ILE A C 1
ATOM 746 O O . ILE A 1 96 ? -9.089 1.447 9.422 1.00 90.12 96 ILE A O 1
ATOM 750 N N . VAL A 1 97 ? -8.153 1.667 11.464 1.00 91.19 97 VAL A N 1
ATOM 751 C CA . VAL A 1 97 ? -7.303 0.474 11.438 1.00 91.19 97 VAL A CA 1
ATOM 752 C C . VAL A 1 97 ? -7.752 -0.417 12.586 1.00 91.19 97 VAL A C 1
ATOM 754 O O . VAL A 1 97 ? -7.479 -0.107 13.745 1.00 91.19 97 VAL A O 1
ATOM 757 N N . LYS A 1 98 ? -8.478 -1.495 12.288 1.00 93.31 98 LYS A N 1
ATOM 758 C CA . LYS A 1 98 ? -8.954 -2.448 13.298 1.00 93.31 98 LYS A CA 1
ATOM 759 C C . LYS A 1 98 ? -8.190 -3.772 13.152 1.00 93.31 98 LYS A C 1
ATOM 761 O O . LYS A 1 98 ? -8.123 -4.284 12.038 1.00 93.31 98 LYS A O 1
ATOM 766 N N . PRO A 1 99 ? -7.581 -4.333 14.210 1.00 94.69 99 PRO A N 1
ATOM 767 C CA . PRO A 1 99 ? -6.997 -5.669 14.129 1.00 94.69 99 PRO A CA 1
ATOM 768 C C . PRO A 1 99 ? -8.092 -6.711 13.886 1.00 94.69 99 PRO A C 1
ATOM 770 O O . PRO A 1 99 ? -9.205 -6.576 14.387 1.00 94.69 99 PRO A O 1
ATOM 773 N N . LYS A 1 100 ? -7.777 -7.759 13.123 1.00 93.25 100 LYS A N 1
ATOM 774 C CA . LYS A 1 100 ? -8.683 -8.910 12.964 1.00 93.25 100 LYS A CA 1
ATOM 775 C C . LYS A 1 100 ? -8.745 -9.777 14.227 1.00 93.25 100 LYS A C 1
ATOM 777 O O . LYS A 1 100 ? -9.691 -10.535 14.398 1.00 93.25 100 LYS A O 1
ATOM 782 N N . ASP A 1 101 ? -7.733 -9.672 15.087 1.00 91.81 101 ASP A N 1
ATOM 783 C CA . ASP A 1 101 ? -7.717 -10.262 16.423 1.00 91.81 101 ASP A CA 1
ATOM 784 C C . ASP A 1 101 ? -8.219 -9.238 17.451 1.00 91.81 101 ASP A C 1
ATOM 786 O O . ASP A 1 101 ? -7.502 -8.300 17.807 1.00 91.81 101 ASP A O 1
ATOM 790 N N . ASP A 1 102 ? -9.439 -9.435 17.952 1.00 86.88 102 ASP A N 1
ATOM 791 C CA . ASP A 1 102 ? -10.073 -8.542 18.931 1.00 86.88 102 ASP A CA 1
ATOM 792 C C . ASP A 1 102 ? -9.371 -8.548 20.308 1.00 86.88 102 ASP A C 1
ATOM 794 O O . ASP A 1 102 ? -9.625 -7.671 21.137 1.00 86.88 102 ASP A O 1
ATOM 798 N N . LYS A 1 103 ? -8.465 -9.505 20.579 1.00 90.88 103 LYS A N 1
ATOM 799 C CA . LYS A 1 103 ? -7.647 -9.522 21.809 1.00 90.88 103 LYS A CA 1
ATOM 800 C C . LYS A 1 103 ? -6.410 -8.635 21.709 1.00 90.88 103 LYS A C 1
ATOM 802 O O . LYS A 1 103 ? -5.699 -8.448 22.701 1.00 90.88 103 LYS A O 1
ATOM 807 N N . GLN A 1 104 ? -6.122 -8.100 20.527 1.00 92.31 104 GLN A N 1
ATOM 808 C CA . GLN A 1 104 ? -4.952 -7.274 20.330 1.00 92.31 104 GLN A CA 1
ATOM 809 C C . GLN A 1 104 ? -5.078 -5.935 21.070 1.00 92.31 104 GLN A C 1
ATOM 811 O O . GLN A 1 104 ? -6.104 -5.263 21.043 1.00 92.31 104 GLN A O 1
ATOM 816 N N . SER A 1 105 ? -3.992 -5.504 21.715 1.00 93.25 105 SER A N 1
ATOM 817 C CA . SER A 1 105 ? -3.956 -4.204 22.377 1.00 93.25 105 SER A CA 1
ATOM 818 C C . SER A 1 105 ? -3.774 -3.061 21.380 1.00 93.25 105 SER A C 1
ATOM 820 O O . SER A 1 105 ? -3.057 -3.166 20.381 1.00 93.25 105 SER A O 1
ATOM 822 N N . THR A 1 106 ? -4.345 -1.903 21.706 1.00 92.00 106 THR A N 1
ATOM 823 C CA . THR A 1 106 ? -4.205 -0.697 20.885 1.00 92.00 106 THR A CA 1
ATOM 824 C C . THR A 1 106 ? -2.746 -0.245 20.748 1.00 92.00 106 THR A C 1
ATOM 826 O O . THR A 1 106 ? -2.369 0.328 19.729 1.00 92.00 106 THR A O 1
ATOM 829 N N . ASN A 1 107 ? -1.900 -0.528 21.745 1.00 92.44 107 ASN A N 1
ATOM 830 C CA . ASN A 1 107 ? -0.470 -0.209 21.700 1.00 92.44 107 ASN A CA 1
ATOM 831 C C . ASN A 1 107 ? 0.262 -1.016 20.624 1.00 92.44 107 ASN A C 1
ATOM 833 O O . ASN A 1 107 ? 1.086 -0.455 19.904 1.00 92.44 107 ASN A O 1
ATOM 837 N N . LYS A 1 108 ? -0.079 -2.302 20.469 1.00 92.94 108 LYS A N 1
ATOM 838 C CA . LYS A 1 108 ? 0.476 -3.138 19.401 1.00 92.94 108 LYS A CA 1
ATOM 839 C C . LYS A 1 108 ? 0.038 -2.635 18.026 1.00 92.94 108 LYS A C 1
ATOM 841 O O . LYS A 1 108 ? 0.878 -2.455 17.154 1.00 92.94 108 LYS A O 1
ATOM 846 N N . THR A 1 109 ? -1.240 -2.292 17.871 1.00 91.69 109 THR A N 1
ATOM 847 C CA . THR A 1 109 ? -1.753 -1.698 16.626 1.00 91.69 109 THR A CA 1
ATOM 848 C C . THR A 1 109 ? -1.022 -0.397 16.274 1.00 91.69 109 THR A C 1
ATOM 850 O O . THR A 1 109 ? -0.652 -0.198 15.121 1.00 91.69 109 THR A O 1
ATOM 853 N N . LYS A 1 110 ? -0.753 0.483 17.253 1.00 90.00 110 LYS A N 1
ATOM 854 C CA . LYS A 1 110 ? 0.025 1.718 17.019 1.00 90.00 110 LYS A CA 1
ATOM 855 C C . LYS A 1 110 ? 1.435 1.414 16.543 1.00 90.00 110 LYS A C 1
ATOM 857 O O . LYS A 1 110 ? 1.891 2.027 15.584 1.00 90.00 110 LYS A O 1
ATOM 862 N N . PHE A 1 111 ? 2.102 0.480 17.214 1.00 90.81 111 PHE A N 1
ATOM 863 C CA . PHE A 1 111 ? 3.454 0.075 16.867 1.00 90.81 111 PHE A CA 1
ATOM 864 C C . PHE A 1 111 ? 3.525 -0.471 15.437 1.00 90.81 111 PHE A C 1
ATOM 866 O O . PHE A 1 111 ? 4.353 -0.017 14.652 1.00 90.81 111 PHE A O 1
ATOM 873 N N . ASP A 1 112 ? 2.615 -1.373 15.069 1.00 90.81 112 ASP A N 1
ATOM 874 C CA . ASP A 1 112 ? 2.590 -1.981 13.737 1.00 90.81 112 ASP A CA 1
ATOM 875 C C . ASP A 1 112 ? 2.288 -0.954 12.640 1.00 90.81 112 ASP A C 1
ATOM 877 O O . ASP A 1 112 ? 2.924 -0.984 11.584 1.00 90.81 112 ASP A O 1
ATOM 881 N N . VAL A 1 113 ? 1.377 -0.009 12.899 1.00 88.69 113 VAL A N 1
ATOM 882 C CA . VAL A 1 113 ? 1.089 1.103 11.982 1.00 88.69 113 VAL A CA 1
ATOM 883 C C . VAL A 1 113 ? 2.312 1.997 11.805 1.00 88.69 113 VAL A C 1
ATOM 885 O O . VAL A 1 113 ? 2.704 2.256 10.672 1.00 88.69 113 VAL A O 1
ATOM 888 N N . MET A 1 114 ? 2.951 2.431 12.895 1.00 86.81 114 MET A N 1
ATOM 889 C CA . MET A 1 114 ? 4.147 3.277 12.816 1.00 86.81 114 MET A CA 1
ATOM 890 C C . MET A 1 114 ? 5.300 2.573 12.097 1.00 86.81 114 MET A C 1
ATOM 892 O O . MET A 1 114 ? 5.986 3.191 11.292 1.00 86.81 114 MET A O 1
ATOM 896 N N . LYS A 1 115 ? 5.487 1.274 12.349 1.00 87.69 115 LYS A N 1
ATOM 897 C CA . LYS A 1 115 ? 6.544 0.469 11.731 1.00 87.69 115 LYS A CA 1
ATOM 898 C C . LYS A 1 115 ? 6.306 0.217 10.241 1.00 87.69 115 LYS A C 1
ATOM 900 O O . LYS A 1 115 ? 7.261 0.185 9.474 1.00 87.69 115 LYS A O 1
ATOM 905 N N . SER A 1 116 ? 5.059 -0.024 9.841 1.00 83.44 116 SER A N 1
ATOM 906 C CA . SER A 1 116 ? 4.745 -0.528 8.494 1.00 83.44 116 SER A CA 1
ATOM 907 C C . SER A 1 116 ? 4.323 0.563 7.518 1.00 83.44 116 SER A C 1
ATOM 909 O O . SER A 1 116 ? 4.468 0.382 6.312 1.00 83.44 116 SER A O 1
ATOM 911 N N . VAL A 1 117 ? 3.784 1.671 8.031 1.00 76.12 117 VAL A N 1
ATOM 912 C CA . VAL A 1 117 ? 3.279 2.793 7.225 1.00 76.12 117 VAL A CA 1
ATOM 913 C C . VAL A 1 117 ? 4.221 4.001 7.274 1.00 76.12 117 VAL A C 1
ATOM 915 O O . VAL A 1 117 ? 3.968 4.956 6.559 1.00 76.12 117 VAL A O 1
ATOM 918 N N . ASP A 1 118 ? 5.287 3.935 8.085 1.00 63.78 118 ASP A N 1
ATOM 919 C CA . ASP A 1 118 ? 6.331 4.949 8.312 1.00 63.78 118 ASP A CA 1
ATOM 920 C C . ASP A 1 118 ? 5.951 6.389 7.885 1.00 63.78 118 ASP A C 1
ATOM 922 O O . ASP A 1 118 ? 6.088 6.755 6.713 1.00 63.78 118 ASP A O 1
ATOM 926 N N . PRO A 1 119 ? 5.504 7.244 8.824 1.00 56.34 119 PRO A N 1
ATOM 927 C CA . PRO A 1 119 ? 5.028 8.596 8.523 1.00 56.34 119 PRO A CA 1
ATOM 928 C C . PRO A 1 119 ? 6.103 9.543 7.954 1.00 56.34 119 PRO A C 1
ATOM 930 O O . PRO A 1 119 ? 5.788 10.676 7.601 1.00 56.34 119 PRO A O 1
ATOM 933 N N . LEU A 1 120 ? 7.365 9.111 7.840 1.00 53.09 120 LEU A N 1
ATOM 934 C CA . LEU A 1 120 ? 8.460 9.911 7.282 1.00 53.09 120 LEU A CA 1
ATOM 935 C C . LEU A 1 120 ? 8.392 10.101 5.755 1.00 53.09 120 LEU A C 1
ATOM 937 O O . LEU A 1 120 ? 9.145 10.914 5.223 1.00 53.09 120 LEU A O 1
ATOM 941 N N . LYS A 1 121 ? 7.512 9.380 5.044 1.00 57.78 121 LYS A N 1
ATOM 942 C CA . LYS A 1 121 ? 7.433 9.380 3.570 1.00 57.78 121 LYS A CA 1
ATOM 943 C C . LYS A 1 121 ? 6.075 9.852 3.028 1.00 57.78 121 LYS A C 1
ATOM 945 O O . LYS A 1 121 ? 5.418 9.114 2.317 1.00 57.78 121 LYS A O 1
ATOM 950 N N . ASP A 1 122 ? 5.653 11.078 3.338 1.00 64.12 122 ASP A N 1
ATOM 951 C CA . ASP A 1 122 ? 4.502 11.764 2.693 1.00 64.12 122 ASP A CA 1
ATOM 952 C C . ASP A 1 122 ? 3.099 11.547 3.301 1.00 64.12 122 ASP A C 1
ATOM 954 O O . ASP A 1 122 ? 2.090 11.873 2.664 1.00 64.12 122 ASP A O 1
ATOM 958 N N . VAL A 1 123 ? 2.992 11.042 4.537 1.00 71.25 123 VAL A N 1
ATOM 959 C CA . VAL A 1 123 ? 1.715 11.039 5.275 1.00 71.25 123 VAL A CA 1
ATOM 960 C C . VAL A 1 123 ? 1.894 11.584 6.686 1.00 71.25 123 VAL A C 1
ATOM 962 O O . VAL A 1 123 ? 2.475 10.929 7.551 1.00 71.25 123 VAL A O 1
ATOM 965 N N . ASN A 1 124 ? 1.293 12.742 6.964 1.00 75.69 124 ASN A N 1
ATOM 966 C CA . ASN A 1 124 ? 1.281 13.312 8.302 1.00 75.69 124 ASN A CA 1
ATOM 967 C C . ASN A 1 124 ? 0.049 12.837 9.088 1.00 75.69 124 ASN A C 1
ATOM 969 O O . ASN A 1 124 ? -1.101 13.166 8.773 1.00 75.69 124 ASN A O 1
ATOM 973 N N . ILE A 1 125 ? 0.281 12.071 10.155 1.00 79.31 125 ILE A N 1
ATOM 974 C CA . ILE A 1 125 ? -0.775 11.611 11.062 1.00 79.31 125 ILE A CA 1
ATOM 975 C C . ILE A 1 125 ? -1.029 12.701 12.110 1.00 79.31 125 ILE A C 1
ATOM 977 O O . ILE A 1 125 ? -0.325 12.806 13.109 1.00 79.31 125 ILE A O 1
ATOM 981 N N . GLY A 1 126 ? -2.073 13.502 11.902 1.00 74.12 126 GLY A N 1
ATOM 982 C CA . GLY A 1 126 ? -2.395 14.636 12.768 1.00 74.12 126 GLY A CA 1
ATOM 983 C C . GLY A 1 126 ? -3.085 14.262 14.084 1.00 74.12 126 GLY A C 1
ATOM 984 O O . GLY A 1 126 ? -2.796 14.856 15.120 1.00 74.12 126 GLY A O 1
ATOM 985 N N . LYS A 1 127 ? -4.028 13.307 14.080 1.00 79.62 127 LYS A N 1
ATOM 986 C CA . LYS A 1 127 ? -4.701 12.847 15.315 1.00 79.62 127 LYS A CA 1
ATOM 987 C C . LYS A 1 127 ? -4.903 11.338 15.319 1.00 79.62 127 LYS A C 1
ATOM 989 O O . LYS A 1 127 ? -5.334 10.768 14.321 1.00 79.62 127 LYS A O 1
ATOM 994 N N . VAL A 1 128 ? -4.672 10.723 16.477 1.00 86.56 128 VAL A N 1
ATOM 995 C CA . VAL A 1 128 ? -4.894 9.294 16.724 1.00 86.56 128 VAL A CA 1
ATOM 996 C C . VAL A 1 128 ? -5.837 9.132 17.908 1.00 86.56 128 VAL A C 1
ATOM 998 O O . VAL A 1 128 ? -5.558 9.637 18.994 1.00 86.56 128 VAL A O 1
ATOM 1001 N N . LYS A 1 129 ? -6.946 8.415 17.721 1.00 87.00 129 LYS A N 1
ATOM 1002 C CA . LYS A 1 129 ? -7.875 8.039 18.791 1.00 87.00 129 LYS A CA 1
ATOM 1003 C C . LYS A 1 129 ? -7.937 6.520 18.904 1.00 87.00 129 LYS A C 1
ATOM 1005 O O . LYS A 1 129 ? -8.070 5.820 17.905 1.00 87.00 129 LYS A O 1
ATOM 1010 N N . ASN A 1 130 ? -7.846 6.021 20.130 1.00 90.31 130 ASN A N 1
ATOM 1011 C CA . ASN A 1 130 ? -7.997 4.600 20.415 1.00 90.31 130 ASN A CA 1
ATOM 1012 C C . ASN A 1 130 ? -9.472 4.199 20.264 1.00 90.31 130 ASN A C 1
ATOM 1014 O O . ASN A 1 130 ? -10.361 4.919 20.725 1.00 90.31 130 ASN A O 1
ATOM 1018 N N . LEU A 1 131 ? -9.718 3.053 19.639 1.00 86.19 131 LEU A N 1
ATOM 1019 C CA . LEU A 1 131 ? -11.028 2.414 19.568 1.00 86.19 131 LEU A CA 1
ATOM 1020 C C . LEU A 1 131 ? -11.051 1.173 20.470 1.00 86.19 131 LEU A C 1
ATOM 1022 O O . LEU A 1 131 ? -10.017 0.744 20.990 1.00 86.19 131 LEU A O 1
ATOM 1026 N N . LYS A 1 132 ? -12.247 0.605 20.654 1.00 83.44 132 LYS A N 1
ATOM 1027 C CA . LYS A 1 132 ? -12.411 -0.716 21.274 1.00 83.44 132 LYS A CA 1
ATOM 1028 C C . LYS A 1 132 ? -11.715 -1.790 20.423 1.00 83.44 132 LYS A C 1
ATOM 1030 O O . LYS A 1 132 ? -11.383 -1.544 19.261 1.00 83.44 132 LYS A O 1
ATOM 1035 N N . ASP A 1 133 ? -11.467 -2.948 21.029 1.00 88.69 133 ASP A N 1
ATOM 1036 C CA . ASP A 1 133 ? -10.889 -4.130 20.367 1.00 88.69 133 ASP A CA 1
ATOM 1037 C C . ASP A 1 133 ? -9.530 -3.848 19.699 1.00 88.69 133 ASP A C 1
ATOM 1039 O O . ASP A 1 133 ? -9.247 -4.279 18.586 1.00 88.69 133 ASP A O 1
ATOM 1043 N N . GLY A 1 134 ? -8.706 -3.002 20.324 1.00 87.44 134 GLY A N 1
ATOM 1044 C CA . GLY A 1 134 ? -7.371 -2.689 19.812 1.00 87.44 134 GLY A CA 1
ATOM 1045 C C . GLY A 1 134 ? -7.326 -1.797 18.571 1.00 87.44 134 GLY A C 1
ATOM 1046 O O . GLY A 1 134 ? -6.234 -1.557 18.051 1.00 87.44 134 GLY A O 1
ATOM 1047 N N . GLY A 1 135 ? -8.463 -1.291 18.090 1.00 90.75 135 GLY A N 1
ATOM 1048 C CA . GLY A 1 135 ? -8.526 -0.466 16.886 1.00 90.75 135 GLY A CA 1
ATOM 1049 C C . GLY A 1 135 ? -7.986 0.957 17.064 1.00 90.75 135 GLY A C 1
ATOM 1050 O O . GLY A 1 135 ? -7.859 1.481 18.175 1.00 90.75 135 GLY A O 1
ATOM 1051 N N . LEU A 1 136 ? -7.714 1.611 15.938 1.00 90.50 136 LEU A N 1
ATOM 1052 C CA . LEU A 1 136 ? -7.279 3.001 15.846 1.00 90.50 136 LEU A CA 1
ATOM 1053 C C . LEU A 1 136 ? -8.132 3.783 14.862 1.00 90.50 136 LEU A C 1
ATOM 1055 O O . LEU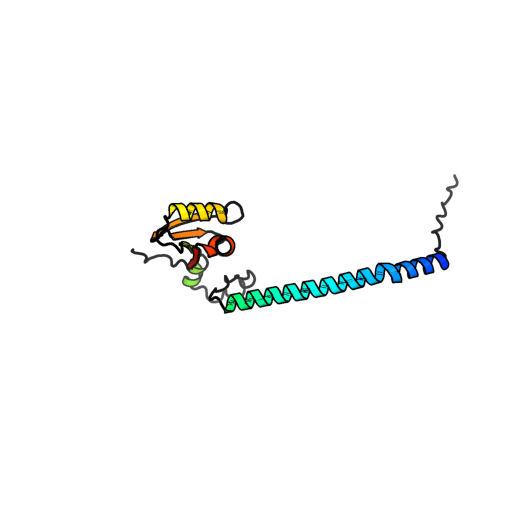 A 1 136 ? -8.478 3.295 13.792 1.00 90.50 136 LEU A O 1
ATOM 1059 N N . LEU A 1 137 ? -8.399 5.033 15.218 1.00 89.31 137 LEU A N 1
ATOM 1060 C CA . LEU A 1 137 ? -8.968 6.047 14.350 1.00 89.31 137 LEU A CA 1
ATOM 1061 C C . LEU A 1 137 ? -7.891 7.100 14.077 1.00 89.31 137 LEU A C 1
ATOM 1063 O O . LEU A 1 137 ? -7.427 7.777 14.997 1.00 89.31 137 LEU A O 1
ATOM 1067 N N . LEU A 1 138 ? -7.489 7.216 12.819 1.00 87.12 138 LEU A N 1
ATOM 1068 C CA . LEU A 1 138 ? -6.369 8.019 12.352 1.00 87.12 138 LEU A CA 1
ATOM 1069 C C . LEU A 1 138 ? -6.869 9.130 11.443 1.00 87.12 138 LEU A C 1
ATOM 1071 O O . LEU A 1 138 ? -7.557 8.896 10.452 1.00 87.12 138 LEU A O 1
ATOM 1075 N N . LYS A 1 139 ? -6.491 10.353 11.780 1.00 85.00 139 LYS A N 1
ATOM 1076 C CA . LYS A 1 139 ? -6.735 11.530 10.965 1.00 85.00 139 LYS A CA 1
ATOM 1077 C C . LYS A 1 139 ? -5.419 11.961 10.339 1.00 85.00 139 LYS A C 1
ATOM 1079 O O . LYS A 1 139 ? -4.494 12.309 11.070 1.00 85.00 139 LYS A O 1
ATOM 1084 N N . CYS A 1 140 ? -5.361 11.957 9.016 1.00 79.38 140 CYS A N 1
ATOM 1085 C CA . CYS A 1 140 ? -4.175 12.302 8.240 1.00 79.38 140 CYS A CA 1
ATOM 1086 C C . CYS A 1 140 ? -4.533 13.225 7.070 1.00 79.38 140 CYS A C 1
ATOM 1088 O O . CYS A 1 140 ? -5.677 13.256 6.614 1.00 79.38 140 CYS A O 1
ATOM 1090 N N . ASP A 1 141 ? -3.551 13.998 6.623 1.00 76.25 141 ASP A N 1
ATOM 1091 C CA . ASP A 1 141 ? -3.648 14.949 5.512 1.00 76.25 141 ASP A CA 1
ATOM 1092 C C . ASP A 1 141 ? -3.857 14.252 4.159 1.00 76.25 141 ASP A C 1
ATOM 1094 O O . ASP A 1 141 ? -4.761 14.619 3.411 1.00 76.25 141 ASP A O 1
ATOM 1098 N N . ASN A 1 142 ? -3.112 13.178 3.894 1.00 79.31 142 ASN A N 1
ATOM 1099 C CA . ASN A 1 142 ? -3.235 12.354 2.697 1.00 79.31 142 ASN A CA 1
ATOM 1100 C C . ASN A 1 142 ? -3.820 10.972 3.024 1.00 79.31 142 ASN A C 1
ATOM 1102 O O . ASN A 1 142 ? -3.174 9.928 2.924 1.00 79.31 142 ASN A O 1
ATOM 1106 N N . SER A 1 143 ? -5.084 10.974 3.453 1.00 80.62 143 SER A N 1
ATOM 1107 C CA . SER A 1 143 ? -5.826 9.756 3.824 1.00 80.62 143 SER A CA 1
ATOM 1108 C C . SER A 1 143 ? -5.892 8.678 2.741 1.00 80.62 143 SER A C 1
ATOM 1110 O O . SER A 1 143 ? -5.904 7.498 3.085 1.00 80.62 143 SER A O 1
ATOM 1112 N N . CYS A 1 144 ? -5.891 9.048 1.456 1.00 81.38 144 CYS A N 1
ATOM 1113 C CA . CYS A 1 144 ? -5.909 8.064 0.375 1.00 81.38 144 CYS A CA 1
ATOM 1114 C C . CYS A 1 144 ? -4.559 7.339 0.265 1.00 81.38 144 CYS A C 1
ATOM 1116 O O . CYS A 1 144 ? -4.539 6.110 0.244 1.00 81.38 144 CYS A O 1
ATOM 1118 N N . ASN A 1 145 ? -3.440 8.076 0.298 1.00 82.62 145 ASN A N 1
ATOM 1119 C CA . ASN A 1 145 ? -2.107 7.470 0.280 1.00 82.62 145 ASN A CA 1
ATOM 1120 C C . ASN A 1 145 ? -1.880 6.584 1.515 1.00 82.62 145 ASN A C 1
ATOM 1122 O O . ASN A 1 145 ? -1.460 5.436 1.391 1.00 82.62 145 ASN A O 1
ATOM 1126 N N . PHE A 1 146 ? -2.269 7.066 2.704 1.00 86.69 146 PHE A N 1
ATOM 1127 C CA . PHE A 1 146 ? -2.218 6.256 3.924 1.00 86.69 146 PHE A CA 1
ATOM 1128 C C . PHE A 1 146 ? -2.992 4.948 3.770 1.00 86.69 146 PHE A C 1
ATOM 1130 O O . PHE A 1 146 ? -2.481 3.880 4.095 1.00 86.69 146 PHE A O 1
ATOM 1137 N N . LYS A 1 147 ? -4.240 5.031 3.294 1.00 86.88 147 LYS A N 1
ATOM 1138 C CA . LYS A 1 147 ? -5.116 3.871 3.128 1.00 86.88 147 LYS A CA 1
ATOM 1139 C C . LYS A 1 147 ? -4.491 2.852 2.187 1.00 86.88 147 LYS A C 1
ATOM 1141 O O . LYS A 1 147 ? -4.513 1.674 2.518 1.00 86.88 147 LYS A O 1
ATOM 1146 N N . GLN A 1 148 ? -3.914 3.299 1.075 1.00 85.62 148 GLN A N 1
ATOM 1147 C CA . GLN A 1 148 ? -3.260 2.423 0.111 1.00 85.62 148 GLN A CA 1
ATOM 1148 C C . GLN A 1 148 ? -2.052 1.709 0.732 1.00 85.62 148 GLN A C 1
ATOM 1150 O O . GLN A 1 148 ? -2.000 0.484 0.729 1.00 85.62 148 GLN A O 1
ATOM 1155 N N . ILE A 1 149 ? -1.142 2.447 1.376 1.00 86.81 149 ILE A N 1
ATOM 1156 C CA . ILE A 1 149 ? 0.035 1.859 2.036 1.00 86.81 149 ILE A CA 1
ATOM 1157 C C . ILE A 1 149 ? -0.388 0.892 3.150 1.00 86.81 149 ILE A C 1
ATOM 1159 O O . ILE A 1 149 ? 0.146 -0.211 3.272 1.00 86.81 149 ILE A O 1
ATOM 1163 N N . ALA A 1 150 ? -1.372 1.277 3.964 1.00 88.19 150 ALA A N 1
ATOM 1164 C CA . ALA A 1 150 ? -1.888 0.434 5.034 1.00 88.19 150 ALA A CA 1
ATOM 1165 C C . ALA A 1 150 ? -2.581 -0.823 4.485 1.00 88.19 150 ALA A C 1
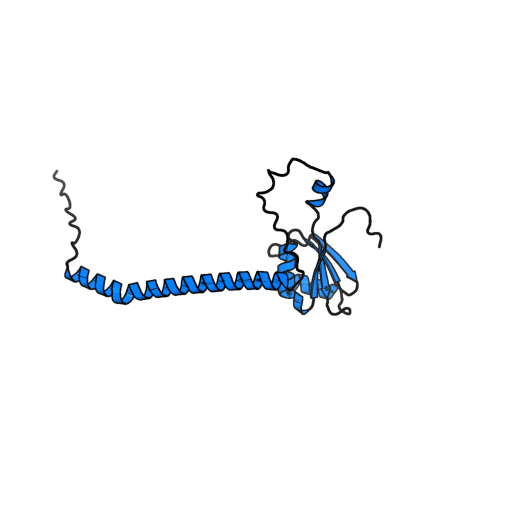ATOM 1167 O O . ALA A 1 150 ? -2.425 -1.900 5.051 1.00 88.19 150 ALA A O 1
ATOM 1168 N N . GLN A 1 151 ? -3.312 -0.728 3.375 1.00 90.00 151 GLN A N 1
ATOM 1169 C CA . GLN A 1 151 ? -3.888 -1.897 2.711 1.00 90.00 151 GLN A CA 1
ATOM 1170 C C . GLN A 1 151 ? -2.791 -2.826 2.182 1.00 90.00 151 GLN A C 1
ATOM 1172 O O . GLN A 1 151 ? -2.849 -4.027 2.433 1.00 90.00 151 GLN A O 1
ATOM 1177 N N . ASP A 1 152 ? -1.743 -2.293 1.565 1.00 88.06 152 ASP A N 1
ATOM 1178 C CA . ASP A 1 152 ? -0.655 -3.109 1.022 1.00 88.06 152 ASP A CA 1
ATOM 1179 C C . ASP A 1 152 ? 0.172 -3.800 2.117 1.00 88.06 152 ASP A C 1
ATOM 1181 O O . ASP A 1 152 ? 0.636 -4.926 1.941 1.00 88.06 152 ASP A O 1
ATOM 1185 N N . LYS A 1 153 ? 0.378 -3.137 3.262 1.00 87.81 153 LYS A N 1
ATOM 1186 C CA . LYS A 1 153 ? 1.288 -3.617 4.317 1.00 87.81 153 LYS A CA 1
ATOM 1187 C C . LYS A 1 153 ? 0.601 -4.319 5.481 1.00 87.81 153 LYS A C 1
ATOM 1189 O O . LYS A 1 153 ? 1.222 -5.160 6.126 1.00 87.81 153 LYS A O 1
ATOM 1194 N N . LEU A 1 154 ? -0.646 -3.966 5.783 1.00 90.31 154 LEU A N 1
ATOM 1195 C CA . LEU A 1 154 ? -1.328 -4.382 7.011 1.00 90.31 154 LEU A CA 1
ATOM 1196 C C . LEU A 1 154 ? -2.603 -5.200 6.760 1.00 90.31 154 LEU A C 1
ATOM 1198 O O . LEU A 1 154 ? -3.102 -5.804 7.706 1.00 90.31 154 LEU A O 1
ATOM 1202 N N . SER A 1 155 ? -3.115 -5.295 5.527 1.00 91.62 155 SER A N 1
ATOM 1203 C CA . SER A 1 155 ? -4.398 -5.973 5.229 1.00 91.62 155 SER A CA 1
ATOM 1204 C C . SER A 1 155 ? -4.474 -7.442 5.655 1.00 91.62 155 SER A C 1
ATOM 1206 O O . SER A 1 155 ? -5.569 -7.964 5.888 1.00 91.62 155 SER A O 1
ATOM 1208 N N . ALA A 1 156 ? -3.335 -8.124 5.790 1.00 92.44 156 ALA A N 1
ATOM 1209 C CA . ALA A 1 156 ? -3.288 -9.496 6.283 1.00 92.44 156 ALA A CA 1
ATOM 1210 C C . ALA A 1 156 ? -3.829 -9.595 7.721 1.00 92.44 156 ALA A C 1
ATOM 12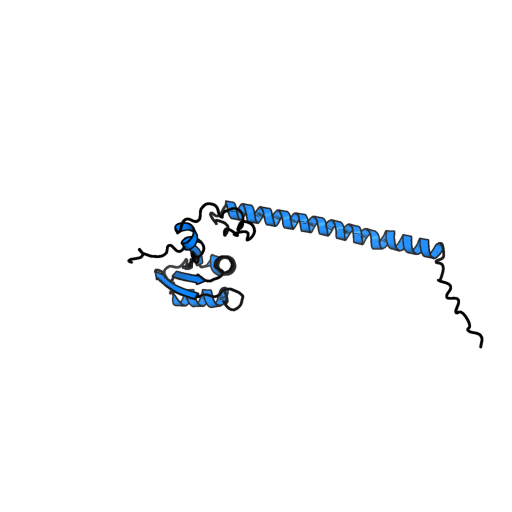12 O O . ALA A 1 156 ? -4.707 -10.417 7.993 1.00 92.44 156 ALA A O 1
ATOM 1213 N N . SER A 1 157 ? -3.388 -8.698 8.605 1.00 92.31 157 SER A N 1
ATOM 1214 C CA . SER A 1 157 ? -3.684 -8.731 10.047 1.00 92.31 157 SER A CA 1
ATOM 1215 C C . SER A 1 157 ? -4.719 -7.693 10.485 1.00 92.31 157 SER A C 1
ATOM 1217 O O . SER A 1 157 ? -5.260 -7.779 11.588 1.00 92.31 157 SER A O 1
ATOM 1219 N N . TYR A 1 158 ? -5.008 -6.721 9.623 1.00 92.25 158 TYR A N 1
ATOM 1220 C CA . TYR A 1 158 ? -5.839 -5.570 9.935 1.00 92.25 158 TYR A CA 1
ATOM 1221 C C . TYR A 1 158 ? -6.909 -5.346 8.878 1.00 92.25 158 TYR A C 1
ATOM 1223 O O . TYR A 1 158 ? -6.725 -5.577 7.686 1.00 92.25 158 TYR A O 1
ATOM 1231 N N . GLU A 1 159 ? -8.039 -4.845 9.341 1.00 92.31 159 GLU A N 1
ATOM 1232 C CA . GLU A 1 159 ? -9.067 -4.243 8.527 1.00 92.31 159 GLU A CA 1
ATOM 1233 C C . GLU A 1 159 ? -8.837 -2.729 8.443 1.00 92.31 159 GLU A C 1
ATOM 1235 O O . GLU A 1 159 ? -8.763 -2.035 9.462 1.00 92.31 159 GLU A O 1
ATOM 1240 N N . ILE A 1 160 ? -8.737 -2.219 7.214 1.00 91.19 160 ILE A N 1
ATOM 1241 C CA . ILE A 1 160 ? -8.492 -0.805 6.923 1.00 91.19 160 ILE A CA 1
ATOM 1242 C C . ILE A 1 160 ? -9.734 -0.224 6.253 1.00 91.19 160 ILE A C 1
ATOM 1244 O O . ILE A 1 160 ? -10.088 -0.618 5.140 1.00 91.19 160 ILE A O 1
ATOM 1248 N N . ARG A 1 161 ? -10.397 0.729 6.912 1.00 87.62 161 ARG A N 1
ATOM 1249 C CA . ARG A 1 161 ? -11.607 1.383 6.394 1.00 87.62 161 ARG A CA 1
ATOM 1250 C C . ARG A 1 161 ? -11.453 2.892 6.390 1.00 87.62 161 ARG A C 1
ATOM 1252 O O . ARG A 1 161 ? -10.895 3.472 7.311 1.00 87.62 161 ARG A O 1
ATOM 1259 N N . GLU A 1 162 ? -12.003 3.540 5.377 1.00 84.69 162 GLU A N 1
ATOM 1260 C CA . GLU A 1 162 ? -12.131 4.995 5.344 1.00 84.69 162 GLU A CA 1
ATOM 1261 C C . GLU A 1 162 ? -13.529 5.375 5.818 1.00 84.69 162 GLU A C 1
ATOM 1263 O O . GLU A 1 162 ? -14.525 4.854 5.319 1.00 84.69 162 GLU A O 1
ATOM 1268 N N . VAL A 1 163 ? -13.604 6.288 6.779 1.00 80.88 163 VAL A N 1
ATOM 1269 C CA . VAL A 1 163 ? -14.861 6.856 7.252 1.00 80.88 163 VAL A CA 1
ATOM 1270 C C . VAL A 1 163 ? -14.905 8.337 6.907 1.00 80.88 163 VAL A C 1
ATOM 1272 O O . VAL A 1 163 ? -13.970 9.105 7.164 1.00 80.88 163 VAL A O 1
ATOM 1275 N N . LYS A 1 164 ? -16.021 8.751 6.302 1.00 68.25 164 LYS A N 1
ATOM 1276 C CA . LYS A 1 164 ? -16.308 10.166 6.082 1.00 68.25 164 LYS A CA 1
ATOM 1277 C C . LYS A 1 164 ? -16.493 10.804 7.457 1.00 68.25 164 LYS A C 1
ATOM 1279 O O . LYS A 1 164 ? -17.391 10.422 8.204 1.00 68.25 164 LYS A O 1
ATOM 1284 N N . SER A 1 165 ? -15.617 11.742 7.808 1.00 58.22 165 SER A N 1
ATOM 1285 C CA . SER A 1 165 ? -15.740 12.480 9.061 1.00 58.22 165 SER A CA 1
ATOM 1286 C C . SER A 1 165 ? -16.977 13.373 8.978 1.00 58.22 165 SER A C 1
ATOM 1288 O O . SER A 1 165 ? -16.944 14.426 8.348 1.00 58.22 165 SER A O 1
ATOM 1290 N N . VAL A 1 166 ? -18.066 12.969 9.628 1.00 44.50 166 VAL A N 1
ATOM 1291 C CA . VAL A 1 166 ? -19.168 13.873 9.976 1.00 44.50 166 VAL A CA 1
ATOM 1292 C C . VAL A 1 166 ? -18.679 14.791 11.096 1.00 44.50 166 VAL A C 1
ATOM 1294 O O . VAL A 1 166 ? -18.235 14.326 12.142 1.00 44.50 166 VAL A O 1
ATOM 1297 N N . SER A 1 167 ? -18.710 16.103 10.887 1.00 40.69 167 SER A N 1
ATOM 1298 C CA . SER A 1 167 ? -18.420 17.092 11.930 1.00 40.69 167 SER A CA 1
ATOM 1299 C C . SER A 1 167 ? -19.295 18.328 11.724 1.00 40.69 167 SER A C 1
ATOM 1301 O O . SER A 1 167 ? -19.587 18.632 10.566 1.00 40.69 167 SER A O 1
ATOM 1303 N N . PRO A 1 168 ? -19.641 19.101 12.772 1.00 38.06 168 PRO A N 1
ATOM 1304 C CA . PRO A 1 168 ? -19.727 18.814 14.212 1.00 38.06 168 PRO A CA 1
ATOM 1305 C C . PRO A 1 168 ? -21.206 18.818 14.678 1.00 38.06 168 PRO A C 1
ATOM 1307 O O . PRO A 1 168 ? -22.041 19.382 13.990 1.00 38.06 168 PRO A O 1
ATOM 1310 N N . VAL A 1 169 ? -21.527 18.196 15.824 1.00 33.19 169 VAL A N 1
ATOM 1311 C CA . VAL A 1 169 ? -22.695 18.429 16.735 1.00 33.19 169 VAL A CA 1
ATOM 1312 C C . VAL A 1 169 ? -23.189 17.132 17.398 1.00 33.19 169 VAL A C 1
ATOM 1314 O O . VAL A 1 169 ? -23.766 17.197 18.477 1.00 33.19 169 VAL A O 1
ATOM 1317 N N . SER A 1 170 ? -22.916 15.932 16.879 1.00 35.44 170 SER A N 1
ATOM 1318 C CA . SER A 1 170 ? -23.455 14.718 17.526 1.00 35.44 170 SER A CA 1
ATOM 1319 C C . SER A 1 170 ? -22.525 13.519 17.418 1.00 35.44 170 SER A C 1
ATOM 1321 O O . SER A 1 170 ? -22.658 12.674 16.544 1.00 35.44 170 SER A O 1
ATOM 1323 N N . LEU A 1 171 ? -21.580 13.441 18.346 1.00 34.00 171 LEU A N 1
ATOM 1324 C CA . LEU A 1 171 ? -20.999 12.175 18.785 1.00 34.00 171 LEU A CA 1
ATOM 1325 C C . LEU A 1 171 ? -20.878 12.266 20.306 1.00 34.00 171 LEU A C 1
ATOM 1327 O O . LEU A 1 171 ? -19.793 12.394 20.866 1.00 34.00 171 LEU A O 1
ATOM 1331 N N . ILE A 1 172 ? -22.047 12.304 20.949 1.00 31.77 172 ILE A N 1
ATOM 1332 C CA . ILE A 1 172 ? -22.179 11.907 22.347 1.00 31.77 172 ILE A CA 1
ATOM 1333 C C . ILE A 1 172 ? -22.031 10.384 22.314 1.00 31.77 172 ILE A C 1
ATOM 1335 O O . ILE A 1 172 ? -22.801 9.706 21.633 1.00 31.77 172 ILE A O 1
ATOM 1339 N N . ILE A 1 173 ? -20.951 9.899 22.921 1.00 36.12 173 ILE A N 1
ATOM 1340 C CA . ILE A 1 173 ? -20.682 8.475 23.155 1.00 36.12 173 ILE A CA 1
ATOM 1341 C C . ILE A 1 173 ? -21.374 8.095 24.456 1.00 36.12 173 ILE A C 1
ATOM 1343 O O . ILE A 1 173 ? -21.296 8.928 25.388 1.00 36.12 173 ILE A O 1
#

pLDDT: mean 72.36, std 20.56, range [31.77, 94.69]

Sequence (173 aa):
MVNPETNTSDPKLTPETMKMIDTIVAKHIKPLIDAISELKMTIQDLSTENLNLRNEIGKSNNILPCEQTNFADIDAQNAKTSYRNVVTKNSQKTIIVKPKDDKQSTNKTKFDVMKSVDPLKDVNIGKVKNLKDGGLLLKCDNSCNFKQIAQDKLSASYEIREVKSVSPVSLII

Secondary structure (DSSP, 8-state):
-----------PPPHHHHHHHHHHIIIIIHHHHHHHHHHHHHHHHHHHHHHHHHHHHHHHS---------GGGSSS-TT---HHHHHHTT---EEEEEESSTT--HHHHHHHHHHHH-TTTT--EEEEEE-STT-EEEEETTHHHHHHHHHHHHTTTEEEEEE----SS----

Radius of gyration: 30.55 Å; chains: 1; bounding box: 76×49×76 Å

Foldseek 3Di:
DDDDDDPPDDDDDDPVNVVVVVCCCVPPVVVVVVVVVVVVVVVVVVVVVVVVVVVVVCVVDVDDPPPPPDPPCVPPPPPDDDVVVVVQVPQQKKKKKAFPQLPDALVVVVVQLCVQLPCPPPKDFPDWDADHSSMIITGIPCLNSSQVSCCVGPVVGIDMDIDRDDDDDDDPD

Organism: NCBI:txid2755281